Protein AF-A0A5B1BB85-F1 (afdb_monomer_lite)

Foldseek 3Di:
DALDDDDDCCCQCPPPDPPRDNDDDDDDDDDDLEDPDVVVQVVQLVVQVCCLPVVQPCLVVVVDDRDDPVCSVSSNVNSVSGD

Organism: Mycobacterium simiae (NCBI:txid1784)

Structure (mmCIF, N/CA/C/O backbone):
data_AF-A0A5B1BB85-F1
#
_entry.id   AF-A0A5B1BB85-F1
#
loop_
_atom_site.group_PDB
_atom_site.id
_atom_site.type_symbol
_atom_site.label_atom_id
_atom_site.label_alt_id
_atom_site.label_comp_id
_atom_site.label_asym_id
_atom_site.label_entity_id
_atom_site.label_seq_id
_atom_site.pdbx_PDB_ins_code
_atom_site.Cartn_x
_atom_site.Cartn_y
_atom_site.Cartn_z
_atom_site.occupancy
_atom_site.B_iso_or_equiv
_atom_site.auth_seq_id
_atom_site.auth_comp_id
_atom_site.auth_asym_id
_atom_site.auth_atom_id
_atom_site.pdbx_PDB_model_num
ATOM 1 N N . GLN A 1 1 ? 4.422 6.676 18.939 1.00 47.75 1 GLN A N 1
ATOM 2 C CA . GLN A 1 1 ? 5.480 6.548 17.912 1.00 47.75 1 GLN A CA 1
ATOM 3 C C . GLN A 1 1 ? 4.786 6.132 16.625 1.00 47.75 1 GLN A C 1
ATOM 5 O O . GLN A 1 1 ? 4.000 5.196 16.681 1.00 47.75 1 GLN A O 1
ATOM 10 N N . GLY A 1 2 ? 4.921 6.930 15.561 1.00 68.31 2 GLY A N 1
ATOM 11 C CA . GLY A 1 2 ? 4.034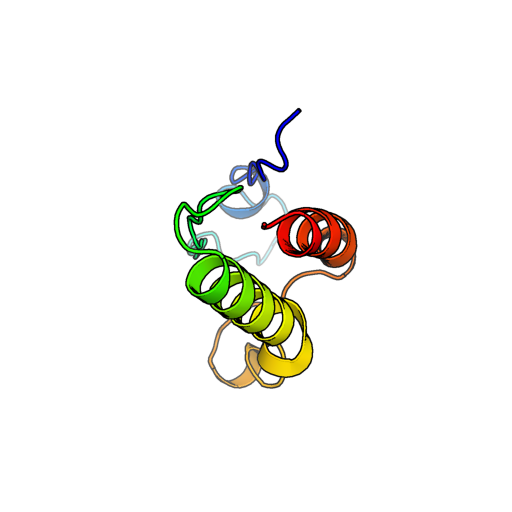 6.895 14.391 1.00 68.31 2 GLY A CA 1
ATOM 12 C C . GLY A 1 2 ? 4.372 5.792 13.392 1.00 68.31 2 GLY A C 1
ATOM 13 O O . GLY A 1 2 ? 5.533 5.426 13.239 1.00 68.31 2 GLY A O 1
ATOM 14 N N . ASN A 1 3 ? 3.350 5.291 12.700 1.00 80.62 3 ASN A N 1
ATOM 15 C CA . ASN A 1 3 ? 3.479 4.340 11.593 1.00 80.62 3 ASN A CA 1
ATOM 16 C C . ASN A 1 3 ? 3.630 5.057 10.240 1.00 80.62 3 ASN A C 1
ATOM 18 O O . ASN A 1 3 ? 3.137 4.579 9.219 1.00 80.62 3 ASN A O 1
ATOM 22 N N . ASP A 1 4 ? 4.299 6.210 10.234 1.00 80.00 4 ASP A N 1
ATOM 23 C CA . ASP A 1 4 ? 4.477 6.998 9.021 1.00 80.00 4 ASP A CA 1
ATOM 24 C C . ASP A 1 4 ? 5.385 6.252 8.037 1.00 80.00 4 ASP A C 1
ATOM 26 O O . ASP A 1 4 ? 6.493 5.788 8.351 1.00 80.00 4 ASP A O 1
ATOM 30 N N . LEU A 1 5 ? 4.890 6.122 6.811 1.00 82.88 5 LEU A N 1
ATOM 31 C CA . LEU A 1 5 ? 5.593 5.475 5.717 1.00 82.88 5 LEU A CA 1
ATOM 32 C C . LEU A 1 5 ? 6.154 6.547 4.796 1.00 82.88 5 LEU A C 1
ATOM 34 O O . LEU A 1 5 ? 5.446 7.131 3.984 1.00 82.88 5 LEU A O 1
ATOM 38 N N . VAL A 1 6 ? 7.452 6.796 4.931 1.00 82.88 6 VAL A N 1
ATOM 39 C CA . VAL A 1 6 ? 8.190 7.648 4.000 1.00 82.88 6 VAL A CA 1
ATOM 40 C C . VAL A 1 6 ? 8.628 6.797 2.814 1.00 82.88 6 VAL A C 1
ATOM 42 O O . VAL A 1 6 ? 9.303 5.780 2.995 1.00 82.88 6 VAL A O 1
ATOM 45 N N . LEU A 1 7 ? 8.235 7.218 1.615 1.00 81.06 7 LEU A N 1
ATOM 46 C CA . LEU A 1 7 ? 8.646 6.596 0.364 1.00 81.06 7 LEU A CA 1
ATOM 47 C C . LEU A 1 7 ? 9.929 7.266 -0.140 1.00 81.06 7 LEU A C 1
ATOM 49 O O . LEU A 1 7 ? 9.937 8.467 -0.407 1.00 81.06 7 LEU A O 1
ATOM 53 N N . ASP A 1 8 ? 11.007 6.495 -0.284 1.00 83.12 8 ASP A N 1
ATOM 54 C CA . ASP A 1 8 ? 12.217 6.977 -0.953 1.00 83.12 8 ASP A CA 1
ATOM 55 C C . ASP A 1 8 ? 12.008 6.966 -2.468 1.00 83.12 8 ASP A C 1
ATOM 57 O O . ASP A 1 8 ? 12.056 5.925 -3.128 1.00 83.12 8 ASP A O 1
ATOM 61 N N . THR A 1 9 ? 11.775 8.158 -3.007 1.00 85.44 9 THR A N 1
ATOM 62 C CA . THR A 1 9 ? 11.462 8.345 -4.421 1.00 85.44 9 THR A CA 1
ATOM 63 C C . THR A 1 9 ? 12.687 8.433 -5.324 1.00 85.44 9 THR A C 1
ATOM 65 O O . THR A 1 9 ? 12.566 8.305 -6.543 1.00 85.44 9 THR A O 1
ATOM 68 N N . VAL A 1 10 ? 13.887 8.605 -4.757 1.00 83.88 10 VAL A N 1
ATOM 69 C CA . VAL A 1 10 ? 15.118 8.767 -5.544 1.00 83.88 10 VAL A CA 1
ATOM 70 C C . VAL A 1 10 ? 15.408 7.502 -6.342 1.00 83.88 10 VAL A C 1
ATOM 72 O O . VAL A 1 10 ? 15.762 7.586 -7.517 1.00 83.88 10 VAL A O 1
ATOM 75 N N . SER A 1 11 ? 15.199 6.343 -5.717 1.00 76.62 11 SER A N 1
ATOM 76 C CA . SER A 1 11 ? 15.456 5.028 -6.308 1.00 76.62 11 SER A CA 1
ATOM 77 C C . SER A 1 11 ? 14.714 4.786 -7.629 1.00 76.62 11 SER A C 1
ATOM 79 O O . SER A 1 11 ? 15.260 4.133 -8.518 1.00 76.62 11 SER A O 1
ATOM 81 N N . PHE A 1 12 ? 13.507 5.343 -7.787 1.00 80.50 12 PHE A N 1
ATOM 82 C CA . PHE A 1 12 ? 12.663 5.119 -8.963 1.00 80.50 12 PHE A CA 1
ATOM 83 C C . PHE A 1 12 ? 12.491 6.342 -9.874 1.00 80.50 12 PHE A C 1
ATOM 85 O O . PHE A 1 12 ? 12.153 6.167 -11.040 1.00 80.50 12 PHE A O 1
ATOM 92 N N . TYR A 1 13 ? 12.786 7.563 -9.413 1.00 86.12 13 TYR A N 1
ATOM 93 C CA . TYR A 1 13 ? 12.868 8.742 -10.292 1.00 86.12 13 TYR A CA 1
ATOM 94 C C . TYR A 1 13 ? 14.243 8.938 -10.938 1.00 86.12 13 TYR A C 1
ATOM 96 O O . TYR A 1 13 ? 14.375 9.703 -11.893 1.00 86.12 13 TYR A O 1
ATOM 104 N N . LYS A 1 14 ? 15.285 8.273 -10.426 1.00 88.94 14 LYS A N 1
ATOM 105 C CA . LYS A 1 14 ? 16.644 8.301 -10.988 1.00 88.94 14 LYS A CA 1
ATOM 106 C C . LYS A 1 14 ? 17.204 6.881 -11.119 1.00 88.94 14 LYS A C 1
ATOM 108 O O . LYS A 1 14 ? 18.184 6.550 -10.448 1.00 88.94 14 LYS A O 1
ATOM 113 N N . PRO A 1 15 ? 16.589 6.020 -11.946 1.00 87.62 15 PRO A N 1
ATOM 114 C CA . PRO A 1 15 ? 17.024 4.639 -12.046 1.00 87.62 15 PRO A CA 1
ATOM 115 C C . PRO A 1 15 ? 18.432 4.551 -12.649 1.00 87.62 15 PRO A C 1
ATOM 117 O O . PRO A 1 15 ? 18.750 5.219 -13.631 1.00 87.62 15 PRO A O 1
ATOM 120 N N . THR A 1 16 ? 19.279 3.702 -12.068 1.00 88.75 16 THR A N 1
ATOM 121 C CA . THR A 1 16 ? 20.646 3.444 -12.554 1.00 88.75 16 THR A CA 1
ATOM 122 C C . THR A 1 16 ? 20.740 2.190 -13.423 1.00 88.75 16 THR A C 1
ATOM 124 O O . THR A 1 16 ? 21.757 1.979 -14.084 1.00 88.75 16 THR A O 1
ATOM 127 N N . GLN A 1 17 ? 19.692 1.357 -13.452 1.00 90.50 17 GLN A N 1
ATOM 128 C CA . GLN A 1 17 ? 19.649 0.170 -14.302 1.00 90.50 17 GLN A CA 1
ATOM 129 C C . GLN A 1 17 ? 19.313 0.520 -15.763 1.00 90.50 17 GLN A C 1
ATOM 131 O O . GLN A 1 17 ? 18.296 1.179 -16.011 1.00 90.50 17 GLN A O 1
ATOM 136 N N . PRO A 1 18 ? 20.095 0.024 -16.744 1.00 93.25 18 PRO A N 1
ATOM 137 C CA . PRO A 1 18 ? 19.775 0.169 -18.162 1.00 93.25 18 PRO A CA 1
ATOM 138 C C . PRO A 1 18 ? 18.373 -0.351 -18.503 1.00 93.25 18 PRO A C 1
ATOM 140 O O . PRO A 1 18 ? 17.968 -1.411 -18.035 1.00 93.25 18 PRO A O 1
ATOM 143 N N . GLY A 1 19 ? 17.637 0.391 -19.333 1.00 90.25 19 GLY A N 1
ATOM 144 C CA . GLY A 1 19 ? 16.282 0.026 -19.765 1.00 90.25 19 GLY A CA 1
ATOM 145 C C . GLY A 1 19 ? 15.160 0.400 -18.789 1.00 90.25 19 GLY A C 1
ATOM 146 O O . GLY A 1 19 ? 13.993 0.198 -19.113 1.00 90.25 19 GLY A O 1
ATOM 147 N N . SER A 1 20 ? 15.477 0.977 -17.625 1.00 91.06 20 SER A N 1
ATOM 148 C CA . SER A 1 20 ? 14.460 1.456 -16.681 1.00 91.06 20 SER A CA 1
ATOM 149 C C . SER A 1 20 ? 13.738 2.704 -17.197 1.00 91.06 20 SER A C 1
ATOM 151 O O . SER A 1 20 ? 14.373 3.634 -17.697 1.00 91.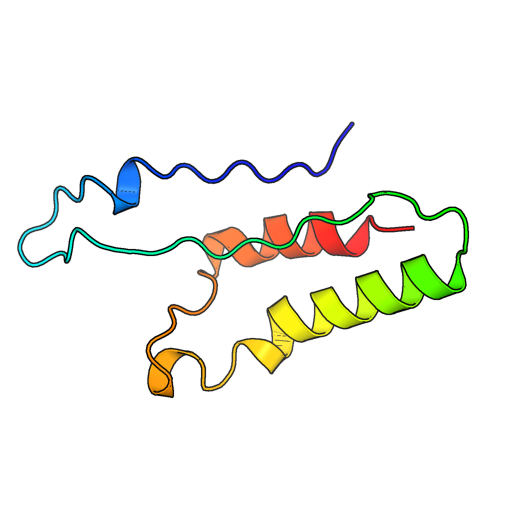06 20 SER A O 1
ATOM 153 N N . TYR A 1 21 ? 12.416 2.756 -17.024 1.00 88.56 21 TYR A N 1
ATOM 154 C CA . TYR A 1 21 ? 11.607 3.919 -17.392 1.00 88.56 21 TYR A CA 1
ATOM 155 C C . TYR A 1 21 ? 11.597 4.963 -16.254 1.00 88.56 21 TYR A C 1
ATOM 157 O O . TYR A 1 21 ? 11.236 4.612 -15.132 1.00 88.56 21 TYR A O 1
ATOM 165 N N . PRO A 1 22 ? 11.980 6.233 -16.495 1.00 85.69 22 PRO A N 1
ATOM 166 C CA . PRO A 1 22 ? 12.212 7.207 -15.420 1.00 85.69 22 PRO A CA 1
ATOM 1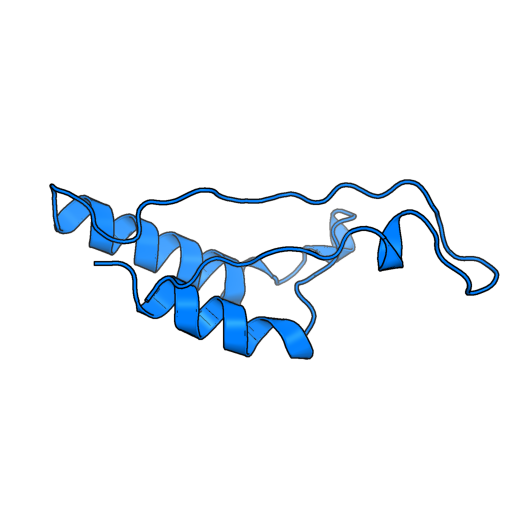67 C C . PRO A 1 22 ? 10.960 7.979 -14.969 1.00 85.69 22 PRO A C 1
ATOM 169 O O . PRO A 1 22 ? 11.020 8.723 -13.991 1.00 85.69 22 PRO A O 1
ATOM 172 N N . ILE A 1 23 ? 9.836 7.849 -15.681 1.00 89.12 23 ILE A N 1
ATOM 173 C CA . ILE A 1 23 ? 8.595 8.572 -15.379 1.00 89.12 23 ILE A CA 1
ATOM 174 C C . ILE A 1 23 ? 7.613 7.594 -14.738 1.00 89.12 23 ILE A C 1
ATOM 176 O O . ILE A 1 23 ? 6.924 6.844 -15.424 1.00 89.12 23 ILE A O 1
ATOM 180 N N . VAL A 1 24 ? 7.552 7.608 -13.414 1.00 88.00 24 VAL A N 1
ATOM 181 C CA . VAL A 1 24 ? 6.621 6.795 -12.621 1.00 88.00 24 VAL A CA 1
ATOM 182 C C . VAL A 1 24 ? 5.753 7.697 -11.751 1.00 88.00 24 VAL A C 1
ATOM 184 O O . VAL A 1 24 ? 6.082 8.857 -11.538 1.00 88.00 24 VAL A O 1
ATOM 187 N N . LEU A 1 25 ? 4.628 7.194 -11.252 1.00 88.81 25 LEU A N 1
ATOM 188 C CA . LEU A 1 25 ? 3.793 7.925 -10.302 1.00 88.81 25 LEU A CA 1
ATOM 189 C C . LEU A 1 25 ? 3.651 7.100 -9.029 1.00 88.81 25 LEU A C 1
ATOM 191 O O . LEU A 1 25 ? 3.250 5.940 -9.078 1.00 88.81 25 LEU A O 1
ATOM 195 N N . ALA A 1 26 ? 3.966 7.713 -7.892 1.00 87.06 26 ALA A N 1
ATOM 196 C CA . ALA A 1 26 ? 3.695 7.132 -6.588 1.00 87.06 26 ALA A CA 1
ATOM 197 C C . ALA A 1 26 ? 2.304 7.564 -6.110 1.00 87.06 26 ALA A C 1
ATOM 199 O O . ALA A 1 26 ? 2.117 8.698 -5.670 1.00 87.06 26 ALA A O 1
ATOM 200 N N . THR A 1 27 ? 1.334 6.657 -6.192 1.00 88.50 27 THR A N 1
ATOM 201 C CA . THR A 1 27 ? 0.014 6.847 -5.578 1.00 88.50 27 THR A CA 1
ATOM 202 C C . THR A 1 27 ? 0.095 6.536 -4.086 1.00 88.50 27 THR A C 1
ATOM 204 O O . THR A 1 27 ? 0.673 5.524 -3.691 1.00 88.50 27 THR A O 1
ATOM 207 N N . TYR A 1 28 ? -0.480 7.405 -3.256 1.00 89.69 28 TYR A N 1
ATOM 208 C CA . TYR A 1 28 ? -0.487 7.257 -1.804 1.00 89.69 28 TYR A CA 1
ATOM 209 C C . TYR A 1 28 ? -1.871 7.556 -1.227 1.00 89.69 28 TYR A C 1
ATOM 211 O O . TYR A 1 28 ? -2.614 8.374 -1.763 1.00 89.69 28 TYR A O 1
ATOM 219 N N . GLU A 1 29 ? -2.169 6.919 -0.098 1.00 92.06 29 GLU A N 1
ATOM 220 C CA . GLU A 1 29 ? -3.361 7.166 0.714 1.00 92.06 29 GLU A CA 1
ATOM 221 C C . GLU A 1 29 ? -2.928 7.810 2.035 1.00 92.06 29 GLU A C 1
ATOM 223 O O . GLU A 1 29 ? -2.003 7.320 2.689 1.00 92.06 29 GLU A O 1
ATOM 228 N N . ILE A 1 30 ? -3.583 8.902 2.440 1.00 92.50 30 ILE A N 1
ATOM 229 C CA . ILE A 1 30 ? -3.345 9.558 3.736 1.00 92.50 30 ILE A CA 1
ATOM 230 C C . ILE A 1 30 ? -4.545 9.292 4.637 1.00 92.50 30 ILE A C 1
ATOM 232 O O . ILE A 1 30 ? -5.671 9.658 4.310 1.00 92.50 30 ILE A O 1
ATOM 236 N N . VAL A 1 31 ? -4.291 8.688 5.797 1.00 94.12 31 VAL A N 1
ATOM 237 C CA . VAL A 1 31 ? -5.320 8.325 6.779 1.00 94.12 31 VAL A CA 1
ATOM 238 C C . VAL A 1 31 ? -4.918 8.752 8.185 1.00 94.12 31 VAL A C 1
ATOM 240 O O . VAL A 1 31 ? -3.739 8.952 8.480 1.00 94.12 31 VAL A O 1
ATOM 243 N N . CYS A 1 32 ? -5.899 8.884 9.075 1.00 93.69 32 CYS A N 1
ATOM 244 C CA . CYS A 1 32 ? -5.629 9.139 10.484 1.00 93.69 32 CYS A CA 1
ATOM 245 C C . CYS A 1 32 ? -5.192 7.841 11.171 1.00 93.69 32 CYS A C 1
ATOM 247 O O . CYS A 1 32 ? -5.767 6.780 10.944 1.00 93.69 32 CYS A O 1
ATOM 249 N N . SER A 1 33 ? -4.215 7.916 12.079 1.00 92.56 33 SER A N 1
ATOM 250 C CA . SER A 1 33 ? -3.885 6.763 12.932 1.00 92.56 33 SER A CA 1
ATOM 251 C C . SER A 1 33 ? -4.990 6.458 13.945 1.00 92.56 33 SER A C 1
ATOM 253 O O . SER A 1 33 ? -5.117 5.321 14.388 1.00 92.56 33 SER A O 1
ATOM 255 N N . LYS A 1 34 ? -5.766 7.479 14.326 1.00 93.56 34 LYS A N 1
ATOM 256 C CA . LYS A 1 34 ? -6.915 7.356 15.216 1.00 93.56 34 LYS A CA 1
ATOM 257 C C . LYS A 1 34 ? -8.063 8.224 14.724 1.00 93.56 34 LYS A C 1
ATOM 259 O O . LYS A 1 34 ? -7.857 9.417 14.491 1.00 93.56 34 LYS A O 1
ATOM 264 N N . TYR A 1 35 ? -9.253 7.648 14.622 1.00 95.44 35 TYR A N 1
ATOM 265 C CA . TYR A 1 35 ? -10.468 8.363 14.243 1.00 95.44 35 TYR A CA 1
ATOM 266 C C . TYR A 1 35 ? -11.311 8.737 15.477 1.00 95.44 35 TYR A C 1
ATOM 268 O O . TYR A 1 35 ? -11.330 7.993 16.460 1.00 95.44 35 TYR A O 1
ATOM 276 N N . PRO A 1 36 ? -12.014 9.889 15.468 1.00 96.75 36 PRO A N 1
ATOM 277 C CA . PRO A 1 36 ? -12.969 10.229 16.526 1.00 96.75 36 PRO A CA 1
ATOM 278 C C . PRO A 1 36 ? -14.158 9.262 16.578 1.00 96.75 36 PRO A C 1
ATOM 280 O O . PRO A 1 36 ? -14.655 8.952 17.657 1.00 96.75 36 PRO A O 1
ATOM 283 N N . ASP A 1 37 ? -14.590 8.782 15.409 1.00 97.75 37 ASP A N 1
ATOM 284 C CA . ASP A 1 37 ? -15.612 7.751 15.259 1.00 97.75 37 ASP A CA 1
ATOM 285 C C . ASP A 1 37 ? -14.947 6.388 15.008 1.00 97.75 37 ASP A C 1
ATOM 287 O O . ASP A 1 37 ? -14.286 6.174 13.987 1.00 97.75 37 ASP A O 1
ATOM 291 N N . ALA A 1 38 ? -15.145 5.455 15.940 1.00 97.12 38 ALA A N 1
ATOM 292 C CA . ALA A 1 38 ? -14.566 4.116 15.884 1.00 97.12 38 ALA A CA 1
ATOM 293 C C . ALA A 1 38 ? -15.101 3.267 14.714 1.00 97.12 38 ALA A C 1
ATOM 295 O O . ALA A 1 38 ? -14.393 2.389 14.210 1.00 97.12 38 ALA A O 1
ATOM 296 N N . GLN A 1 39 ? -16.335 3.510 14.256 1.00 97.69 39 GLN A N 1
ATOM 297 C CA . GLN A 1 39 ? -16.884 2.798 13.099 1.00 97.69 39 GLN A CA 1
ATOM 298 C C . GLN A 1 39 ? -16.169 3.228 11.816 1.00 97.69 39 GLN A C 1
ATOM 300 O O . GLN A 1 39 ? -15.827 2.379 10.989 1.00 97.69 39 GLN A O 1
ATOM 305 N N . VAL A 1 40 ? -15.854 4.521 11.690 1.00 98.25 40 VAL A N 1
ATOM 306 C CA . VAL A 1 40 ? -15.053 5.048 10.576 1.00 98.25 40 VAL A CA 1
ATOM 307 C C . VAL A 1 40 ? -13.637 4.474 10.612 1.00 98.25 40 VAL A C 1
ATOM 309 O O . VAL A 1 40 ? -13.167 3.977 9.590 1.00 98.25 40 VAL A O 1
ATOM 312 N N . GLY A 1 41 ? -12.980 4.462 11.779 1.00 97.88 41 GLY A N 1
ATOM 313 C CA . GLY A 1 41 ? -11.646 3.865 11.930 1.00 97.88 41 GLY A CA 1
ATOM 314 C C . GLY A 1 41 ? -11.611 2.388 11.521 1.00 97.88 41 GLY A C 1
ATOM 315 O O . GLY A 1 41 ? -10.736 1.962 10.763 1.00 97.88 41 GLY A O 1
ATOM 316 N N . THR A 1 42 ? -12.628 1.622 11.929 1.00 98.19 42 THR A N 1
ATOM 317 C CA . THR A 1 42 ? -12.790 0.211 11.544 1.00 98.19 42 THR A CA 1
ATOM 318 C C . THR A 1 42 ? -12.956 0.048 10.031 1.00 98.19 42 THR A C 1
ATOM 320 O O . THR A 1 42 ? -12.305 -0.809 9.430 1.00 98.19 42 THR A O 1
ATOM 323 N N . ALA A 1 43 ? -13.786 0.882 9.397 1.00 98.12 43 ALA A N 1
ATOM 324 C CA . ALA A 1 43 ? -14.020 0.833 7.956 1.00 98.12 43 ALA A CA 1
ATOM 325 C C . ALA A 1 43 ? -12.761 1.190 7.148 1.00 98.12 43 ALA A C 1
ATOM 327 O O . ALA A 1 43 ? -12.422 0.482 6.200 1.00 98.12 43 ALA A O 1
ATOM 328 N N . VAL A 1 44 ? -12.027 2.234 7.550 1.00 98.06 44 VAL A N 1
ATOM 329 C CA . VAL A 1 44 ? -10.765 2.636 6.904 1.00 98.06 44 VAL A CA 1
ATOM 330 C C . VAL A 1 44 ? -9.715 1.532 7.020 1.00 98.06 44 VAL A C 1
ATOM 332 O O . VAL A 1 44 ? -9.071 1.185 6.028 1.00 98.06 44 VAL A O 1
ATOM 335 N N . LYS A 1 45 ? -9.571 0.928 8.206 1.00 97.75 45 LYS A N 1
ATOM 336 C CA . LYS A 1 45 ? -8.667 -0.209 8.407 1.00 97.75 45 LYS A CA 1
ATOM 337 C C . LYS A 1 45 ? -9.031 -1.386 7.500 1.00 97.75 45 LYS A C 1
ATOM 339 O O . LYS A 1 45 ? -8.147 -1.921 6.834 1.00 97.75 45 LYS A O 1
ATOM 344 N N . ALA A 1 46 ? -10.309 -1.760 7.431 1.00 98.06 46 ALA A N 1
ATOM 345 C CA . ALA A 1 46 ? -10.773 -2.855 6.579 1.00 98.06 46 ALA A CA 1
ATOM 346 C C . ALA A 1 46 ? -10.540 -2.572 5.084 1.00 98.06 46 ALA A C 1
ATOM 348 O O . ALA A 1 46 ? -10.065 -3.448 4.358 1.00 98.06 46 ALA A O 1
ATOM 349 N N . PHE A 1 47 ? -10.807 -1.340 4.633 1.00 97.56 47 PHE A N 1
ATOM 350 C CA . PHE A 1 47 ? -10.518 -0.904 3.267 1.00 97.56 47 PHE A CA 1
ATOM 351 C C . PHE A 1 47 ? -9.035 -1.081 2.934 1.00 97.56 47 PHE A C 1
ATOM 353 O O . PHE A 1 47 ? -8.701 -1.774 1.977 1.00 97.56 47 PHE A O 1
ATOM 360 N N . LEU A 1 48 ? -8.137 -0.539 3.761 1.00 97.31 48 LEU A N 1
ATOM 361 C CA . LEU A 1 48 ? -6.700 -0.630 3.511 1.00 97.31 48 LEU A CA 1
ATOM 362 C C . LEU A 1 48 ? -6.176 -2.069 3.584 1.00 97.31 48 LEU A C 1
ATOM 364 O O . LEU A 1 48 ? -5.326 -2.431 2.774 1.00 97.31 48 LEU A O 1
ATOM 368 N N . GLN A 1 49 ? -6.699 -2.907 4.488 1.00 97.31 49 GLN A N 1
ATOM 369 C CA . GLN A 1 49 ? -6.375 -4.340 4.532 1.00 97.31 49 GLN A CA 1
ATOM 370 C C . GLN A 1 49 ? -6.762 -5.049 3.227 1.00 97.31 49 GLN A C 1
ATOM 372 O O . GLN A 1 49 ? -5.981 -5.848 2.708 1.00 97.31 49 GLN A O 1
ATOM 377 N N . SER A 1 50 ? -7.934 -4.732 2.671 1.00 96.88 50 SER A N 1
ATOM 378 C CA . SER A 1 50 ? -8.358 -5.245 1.367 1.00 96.88 50 SER A CA 1
ATOM 379 C C . SER A 1 50 ? -7.438 -4.750 0.247 1.00 96.88 50 SER A C 1
ATOM 381 O O . SER A 1 50 ? -6.984 -5.550 -0.572 1.00 96.88 50 SER A O 1
ATOM 383 N N . THR A 1 51 ? -7.103 -3.456 0.243 1.00 95.56 51 THR A N 1
ATOM 384 C CA . THR A 1 51 ? -6.244 -2.818 -0.767 1.00 95.56 51 THR A CA 1
ATOM 385 C C . THR A 1 51 ? -4.846 -3.430 -0.813 1.00 95.56 51 THR A C 1
ATOM 387 O O . THR A 1 51 ? -4.366 -3.748 -1.899 1.00 95.56 51 THR A O 1
ATOM 390 N N . ILE A 1 52 ? -4.196 -3.653 0.338 1.00 95.00 52 ILE A N 1
ATOM 391 C CA . ILE A 1 52 ? -2.849 -4.258 0.394 1.00 95.00 52 ILE A CA 1
ATOM 392 C C . ILE A 1 52 ? -2.858 -5.793 0.265 1.00 95.00 52 ILE A C 1
ATOM 394 O O . ILE A 1 52 ? -1.795 -6.401 0.137 1.00 95.00 52 ILE A O 1
ATOM 398 N N . GLY A 1 53 ? -4.042 -6.409 0.319 1.00 94.69 53 GLY A N 1
ATOM 399 C CA . GLY A 1 53 ? -4.274 -7.841 0.149 1.00 94.69 53 GLY A CA 1
ATOM 400 C C . GLY A 1 53 ? -4.810 -8.170 -1.244 1.00 94.69 53 GLY A C 1
ATOM 401 O O . GLY A 1 53 ? -4.114 -8.012 -2.245 1.00 94.69 53 GLY A O 1
ATOM 402 N N . ALA A 1 54 ? -6.060 -8.639 -1.313 1.00 95.44 54 ALA A N 1
ATOM 403 C CA . ALA A 1 54 ? -6.692 -9.076 -2.561 1.00 95.44 54 ALA A CA 1
ATOM 404 C C . ALA A 1 54 ? -6.788 -7.970 -3.628 1.00 95.44 54 ALA A C 1
ATOM 406 O O . ALA A 1 54 ? -6.798 -8.280 -4.817 1.00 95.44 54 ALA A O 1
ATOM 407 N N . GLY A 1 55 ? -6.800 -6.695 -3.224 1.00 94.06 55 GLY A N 1
ATOM 408 C CA . GLY A 1 55 ? -6.779 -5.548 -4.135 1.00 94.06 55 GLY A CA 1
ATOM 409 C C . GLY A 1 55 ? -5.506 -5.431 -4.981 1.00 94.06 55 GLY A C 1
ATOM 410 O O . GLY A 1 55 ? -5.487 -4.662 -5.934 1.00 94.06 55 GLY A O 1
ATOM 411 N N . GLN A 1 56 ? -4.456 -6.200 -4.674 1.00 95.25 56 GLN A N 1
ATOM 412 C CA . GLN A 1 56 ? -3.234 -6.257 -5.482 1.00 95.25 56 GLN A CA 1
ATOM 413 C C . GLN A 1 56 ? -3.356 -7.176 -6.710 1.00 95.25 56 GLN A C 1
ATOM 415 O O . GLN A 1 56 ? -2.520 -7.112 -7.614 1.00 95.25 56 GLN A O 1
ATOM 420 N N . ASN A 1 57 ? -4.383 -8.028 -6.759 1.00 95.44 57 ASN A N 1
ATO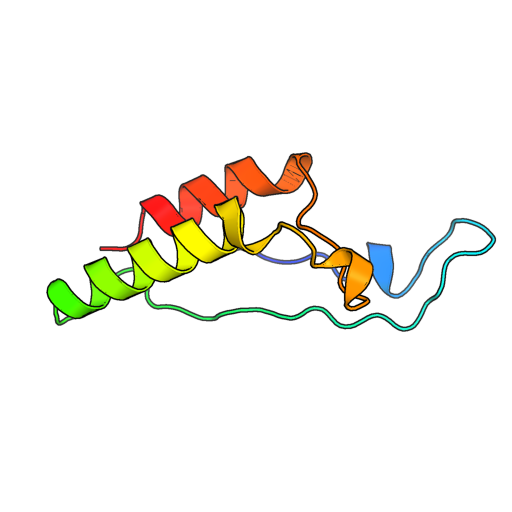M 421 C CA . ASN A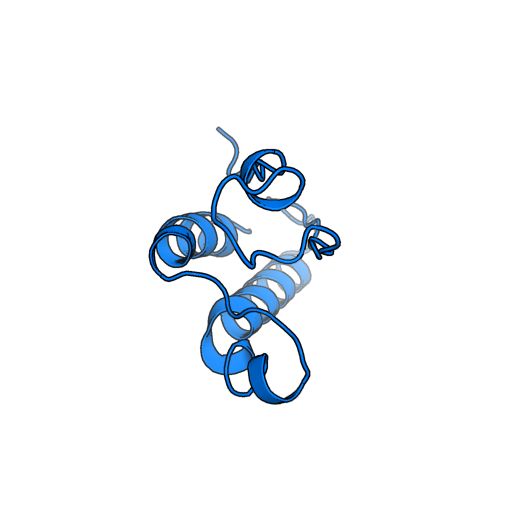 1 57 ? -4.595 -8.963 -7.861 1.00 95.44 57 ASN A CA 1
ATOM 422 C C . ASN A 1 57 ? -5.025 -8.209 -9.131 1.00 95.44 57 ASN A C 1
ATOM 424 O O . ASN A 1 57 ? -5.928 -7.379 -9.085 1.00 95.44 57 ASN A O 1
ATOM 428 N N . GLY A 1 58 ? -4.394 -8.504 -10.272 1.00 94.56 58 GLY A N 1
ATOM 429 C CA . GLY A 1 58 ? -4.743 -7.905 -11.571 1.00 94.56 58 GLY A CA 1
ATOM 430 C C . GLY A 1 58 ? -4.302 -6.446 -11.768 1.00 94.56 58 GLY A C 1
ATOM 431 O O . GLY A 1 58 ? -4.587 -5.858 -12.809 1.00 94.56 58 GLY A O 1
ATOM 432 N N . LEU A 1 59 ? -3.580 -5.840 -10.815 1.00 95.00 59 LEU A N 1
ATOM 433 C CA . LEU A 1 59 ? -3.065 -4.469 -10.963 1.00 95.00 59 LEU A CA 1
ATOM 434 C C . LEU A 1 59 ? -2.120 -4.320 -12.163 1.00 95.00 59 LEU A C 1
ATOM 436 O O . LEU A 1 59 ? -2.203 -3.332 -12.892 1.00 95.00 59 LEU A O 1
ATOM 440 N N . ALA A 1 60 ? -1.266 -5.321 -12.394 1.00 94.31 60 ALA A N 1
ATOM 441 C CA . ALA A 1 60 ? -0.321 -5.330 -13.509 1.00 94.31 60 ALA A CA 1
ATOM 442 C C . ALA A 1 60 ? -1.023 -5.284 -14.877 1.00 94.31 60 ALA A C 1
ATOM 444 O O . ALA A 1 60 ? -0.576 -4.562 -15.765 1.00 94.31 60 ALA A O 1
ATOM 445 N N . ASP A 1 61 ? -2.166 -5.963 -15.016 1.00 95.62 61 ASP A N 1
ATOM 446 C CA . ASP A 1 61 ? -2.971 -5.959 -16.248 1.00 95.62 61 ASP A CA 1
ATOM 447 C C . ASP A 1 61 ? -3.569 -4.572 -16.547 1.00 95.62 61 ASP A C 1
ATOM 449 O O . ASP A 1 61 ? -3.918 -4.266 -17.684 1.00 95.62 61 ASP A O 1
ATOM 453 N N . ASN A 1 62 ? -3.648 -3.713 -15.527 1.00 93.88 62 ASN A N 1
ATOM 454 C CA . ASN A 1 62 ? -4.129 -2.336 -15.611 1.00 93.88 62 ASN A CA 1
ATOM 455 C C . ASN A 1 62 ? -2.985 -1.303 -15.637 1.00 93.88 62 ASN A C 1
ATOM 457 O O . ASN A 1 62 ? -3.234 -0.107 -15.496 1.00 93.88 62 ASN A O 1
ATOM 461 N N . GLY A 1 63 ? -1.731 -1.739 -15.798 1.00 92.38 63 GLY A N 1
ATOM 462 C CA . GLY A 1 63 ? -0.568 -0.850 -15.881 1.00 92.38 63 GLY A CA 1
ATOM 463 C C . GLY A 1 63 ? -0.051 -0.329 -14.535 1.00 92.38 63 GLY A C 1
ATOM 464 O O . GLY A 1 63 ? 0.785 0.574 -14.517 1.00 92.38 63 GLY A O 1
ATOM 465 N N . TYR A 1 64 ? -0.512 -0.891 -13.413 1.00 94.25 64 TYR A N 1
ATOM 466 C CA . TYR A 1 64 ? 0.001 -0.577 -12.079 1.00 94.25 64 TYR A CA 1
ATOM 467 C C . TYR A 1 64 ? 1.104 -1.546 -11.647 1.00 94.25 64 TYR A C 1
ATOM 469 O O . TYR A 1 64 ? 1.197 -2.678 -12.116 1.00 94.25 64 TYR A O 1
ATOM 477 N N . ILE A 1 65 ? 1.921 -1.109 -10.689 1.00 91.31 65 ILE A N 1
ATOM 478 C CA . ILE A 1 65 ? 2.955 -1.936 -10.063 1.00 91.31 65 ILE A CA 1
ATOM 479 C C . ILE A 1 65 ? 2.393 -2.464 -8.734 1.00 91.31 65 ILE A C 1
ATOM 481 O O . ILE A 1 65 ? 2.123 -1.651 -7.845 1.00 91.31 65 ILE A O 1
ATOM 485 N N . PRO A 1 66 ? 2.206 -3.788 -8.565 1.00 93.50 66 PRO A N 1
ATOM 486 C CA . PRO A 1 66 ? 1.799 -4.354 -7.283 1.00 93.50 66 PRO A CA 1
ATOM 487 C C . PRO A 1 66 ? 2.819 -4.048 -6.184 1.00 93.50 66 PRO A C 1
ATOM 489 O O . PRO A 1 66 ? 4.024 -3.976 -6.434 1.00 93.50 66 PRO A O 1
ATOM 492 N N . ILE A 1 67 ? 2.341 -3.920 -4.948 1.00 91.94 67 ILE A N 1
ATOM 493 C CA . ILE A 1 67 ? 3.184 -3.652 -3.781 1.00 91.94 67 ILE A CA 1
ATOM 494 C C . ILE A 1 67 ? 4.259 -4.748 -3.660 1.00 91.94 67 ILE A C 1
ATOM 496 O O . ILE A 1 67 ? 3.909 -5.928 -3.531 1.00 91.94 67 ILE A O 1
ATOM 500 N N . PRO A 1 68 ?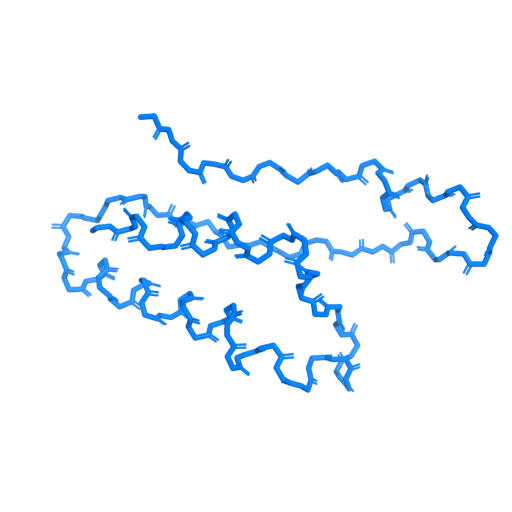 5.557 -4.385 -3.627 1.00 89.44 68 PRO A N 1
ATOM 501 C CA . PRO A 1 68 ? 6.637 -5.349 -3.444 1.00 89.44 68 PRO A CA 1
ATOM 502 C C . PRO A 1 68 ? 6.544 -6.071 -2.097 1.00 89.44 68 PRO A C 1
ATOM 504 O O . PRO A 1 68 ? 6.272 -5.449 -1.067 1.00 89.44 68 PRO A O 1
ATOM 507 N N . ASP A 1 69 ? 6.858 -7.368 -2.069 1.00 87.81 69 ASP A N 1
ATOM 508 C CA . ASP A 1 69 ? 6.765 -8.188 -0.849 1.00 87.81 69 ASP A CA 1
ATOM 509 C C . ASP A 1 69 ? 7.607 -7.639 0.309 1.00 87.81 69 ASP A C 1
ATOM 511 O O . ASP A 1 69 ? 7.155 -7.624 1.456 1.00 87.81 69 ASP A O 1
ATOM 515 N N . ALA A 1 70 ? 8.785 -7.086 0.004 1.00 85.19 70 ALA A N 1
ATOM 516 C CA . ALA A 1 70 ? 9.657 -6.440 0.985 1.00 85.19 70 ALA A CA 1
ATOM 517 C C . ALA A 1 70 ? 8.984 -5.260 1.718 1.00 85.19 70 ALA A C 1
ATOM 519 O O . ALA A 1 70 ? 9.378 -4.916 2.831 1.00 85.19 70 ALA A O 1
ATOM 520 N N . PHE A 1 71 ? 7.958 -4.646 1.119 1.00 87.75 71 PHE A N 1
ATOM 521 C CA . PHE A 1 71 ? 7.245 -3.501 1.683 1.00 87.75 71 PHE A CA 1
ATOM 522 C C . PHE A 1 71 ? 5.925 -3.888 2.376 1.00 87.75 71 PHE A C 1
ATOM 524 O O . PHE A 1 71 ? 5.467 -3.177 3.276 1.00 87.75 71 PHE A O 1
ATOM 531 N N . LYS A 1 72 ? 5.337 -5.045 2.032 1.00 89.56 72 LYS A N 1
ATOM 532 C CA . LYS A 1 72 ? 4.030 -5.499 2.548 1.00 89.56 72 LYS A CA 1
ATOM 533 C C . LYS A 1 72 ? 3.972 -5.621 4.068 1.00 89.56 72 LYS A C 1
ATOM 535 O O . LYS A 1 72 ? 2.968 -5.236 4.663 1.00 89.56 72 LYS A O 1
ATOM 540 N N . SER A 1 73 ? 5.025 -6.130 4.710 1.00 90.88 73 SER A N 1
ATOM 541 C CA . SER A 1 73 ? 5.046 -6.306 6.173 1.00 90.88 73 SER A CA 1
ATOM 542 C C . SER A 1 73 ? 4.964 -4.963 6.915 1.00 90.88 73 SER A C 1
ATOM 544 O O . SER A 1 73 ? 4.170 -4.792 7.847 1.00 90.88 73 SER A O 1
ATOM 546 N N . ARG A 1 74 ? 5.720 -3.964 6.437 1.00 90.50 74 ARG A N 1
ATOM 547 C CA . ARG A 1 74 ? 5.719 -2.609 7.002 1.00 90.50 74 ARG A CA 1
ATOM 548 C C . ARG A 1 74 ? 4.357 -1.933 6.815 1.00 90.50 74 ARG A C 1
ATOM 550 O O . ARG A 1 74 ? 3.826 -1.374 7.771 1.00 90.50 74 ARG A O 1
ATOM 557 N N . LEU A 1 75 ? 3.766 -2.049 5.622 1.00 92.69 75 LEU A N 1
ATOM 558 C CA . LEU A 1 75 ? 2.405 -1.575 5.342 1.00 92.69 75 LEU A CA 1
ATOM 559 C C . LEU A 1 75 ? 1.359 -2.248 6.231 1.00 92.69 75 LEU A C 1
ATOM 561 O O . LEU A 1 75 ? 0.542 -1.566 6.840 1.00 92.69 75 LEU A O 1
ATOM 565 N N . SER A 1 76 ? 1.415 -3.573 6.357 1.00 94.38 76 SER A N 1
ATOM 566 C CA . SER A 1 76 ? 0.472 -4.339 7.178 1.00 94.38 76 SER A CA 1
ATOM 567 C C . SER A 1 76 ? 0.530 -3.908 8.641 1.00 94.38 76 SER A C 1
ATOM 569 O O . SER A 1 76 ? -0.506 -3.758 9.281 1.00 94.38 76 SER A O 1
ATOM 571 N N . THR A 1 77 ? 1.731 -3.645 9.162 1.00 94.62 77 THR A N 1
ATOM 572 C CA . THR A 1 77 ? 1.921 -3.131 10.527 1.00 94.62 77 THR A CA 1
ATOM 573 C C . THR A 1 77 ? 1.252 -1.768 10.705 1.00 94.62 77 THR A C 1
ATOM 575 O O . THR A 1 77 ? 0.496 -1.577 11.656 1.00 94.62 77 THR A O 1
ATOM 578 N N . ALA A 1 78 ? 1.470 -0.849 9.760 1.00 94.69 78 ALA A N 1
ATOM 579 C CA . ALA A 1 78 ? 0.893 0.489 9.797 1.00 94.69 78 ALA A CA 1
ATOM 580 C C . ALA A 1 78 ? -0.641 0.471 9.725 1.00 94.69 78 ALA A C 1
ATOM 582 O O . ALA A 1 78 ? -1.308 1.081 10.559 1.00 94.69 78 ALA A O 1
ATOM 583 N N . VAL A 1 79 ? -1.198 -0.287 8.776 1.00 95.94 79 VAL A N 1
ATOM 584 C CA . VAL A 1 79 ? -2.648 -0.428 8.588 1.00 95.94 79 VAL A CA 1
ATOM 585 C C . VAL A 1 79 ? -3.304 -1.078 9.805 1.00 95.94 79 VAL A C 1
ATOM 587 O O . VAL A 1 79 ? -4.350 -0.627 10.270 1.00 95.94 79 VAL A O 1
ATOM 590 N N . ASN A 1 80 ? -2.684 -2.114 10.376 1.00 96.12 80 ASN A N 1
ATOM 591 C CA . ASN A 1 80 ? -3.247 -2.817 11.527 1.00 96.12 80 ASN A CA 1
ATOM 592 C C . ASN A 1 80 ? -3.291 -1.965 12.801 1.00 96.12 80 ASN A C 1
ATOM 594 O O . ASN A 1 80 ? -4.090 -2.270 13.689 1.00 96.12 80 ASN A O 1
ATOM 598 N N . ALA A 1 81 ? -2.479 -0.911 12.878 1.00 95.69 81 ALA A N 1
ATOM 599 C CA . ALA A 1 81 ? -2.432 0.007 14.008 1.00 95.69 81 ALA A CA 1
ATOM 600 C C . ALA A 1 81 ? -3.500 1.116 13.969 1.00 95.69 81 ALA A C 1
ATOM 602 O O . ALA A 1 81 ? -3.606 1.862 14.941 1.00 95.69 81 ALA A O 1
ATOM 603 N N . ILE A 1 82 ? -4.274 1.238 12.882 1.00 95.69 82 ILE A N 1
ATOM 604 C CA . ILE A 1 82 ? -5.383 2.198 12.785 1.00 95.69 82 ILE A CA 1
ATOM 605 C C . ILE A 1 82 ? -6.470 1.830 13.807 1.00 95.69 82 ILE A C 1
ATOM 607 O O . ILE A 1 82 ? -6.856 0.658 13.904 1.00 95.69 82 ILE A O 1
ATOM 611 N N . ALA A 1 83 ? -6.938 2.836 14.553 1.00 88.81 83 ALA A N 1
ATOM 612 C CA . ALA A 1 83 ? -7.950 2.725 15.605 1.00 88.81 83 ALA A CA 1
ATOM 613 C C . ALA A 1 83 ? -9.127 3.691 15.408 1.00 88.81 83 ALA A C 1
ATOM 615 O O . ALA A 1 83 ? -8.913 4.819 14.903 1.00 88.81 83 ALA A O 1
#

Sequence (83 aa):
QGNDLVLDTVSFYKPTQPGSYPIVLATYEIVCSKYPDAQVGTAVKAFLQSTIGAGQNGLADNGYIPIPDAFKSRLSTAVNAIA

Secondary structure (DSSP, 8-state):
---------HHHHS--STT-------------SS-SSHHHHHHHHHHHHHHHTGGGTTTGGGT--PPPHHHHHHHHHHHHT--

Radius of gyration: 14.98 Å; chains: 1; bounding box: 38×19×38 Å

pLDDT: mean 90.91, std 7.4, range [47.75, 98.25]